Protein AF-A0A0A9EU16-F1 (afdb_monomer)

Sequence (80 aa):
MSNNLVALSGSCPNCGEQVFAFVKTDKSIRASHRAECHVCECLLEYRTKIEKSLSGPRRNWVYGRVYLLKQGHPRKRKWI

Solvent-accessible surface area (backbone atoms only — not comparable to full-atom values): 5259 Å² total; per-residue (Å²): 135,82,86,45,67,45,78,46,78,49,51,38,82,85,81,60,49,81,42,76,47,80,44,58,75,83,60,68,76,74,67,66,44,73,50,61,41,92,86,78,65,45,43,32,37,37,43,52,46,71,47,72,56,91,86,58,82,93,48,69,47,76,50,69,50,69,39,74,49,80,72,72,73,78,73,76,79,75,79,128

Secondary structure (DSSP, 8-state):
----EEEEEEE-TTT--EEEEEEESSS-TT-PEEEE-TTT--EEEEEEEEEE-SSSSSPEEEEEEEEE------------

Foldseek 3Di:
DDPQWDKAWDADPPPRDIDIDIDGLVDDQPDWDWDADPPPRFIKTWRKGWDFDPPDDGDIDIHTDIDTDPPPPPPPPPDD

Structure (mmCIF, N/CA/C/O backbone):
data_AF-A0A0A9EU16-F1
#
_entry.id   AF-A0A0A9EU16-F1
#
loop_
_atom_site.group_PDB
_atom_site.id
_atom_site.type_symbol
_atom_site.label_atom_id
_atom_site.label_alt_id
_atom_site.label_comp_id
_atom_site.label_asym_id
_atom_site.label_entity_id
_atom_site.label_seq_id
_atom_site.pdbx_PDB_ins_code
_atom_site.Cartn_x
_atom_site.Cartn_y
_atom_site.Cartn_z
_atom_site.occupancy
_atom_site.B_iso_or_equiv
_atom_site.auth_seq_id
_atom_site.auth_comp_id
_atom_site.auth_asym_id
_atom_site.auth_atom_id
_atom_site.pdbx_PDB_model_num
ATOM 1 N N . MET A 1 1 ? 3.675 -4.171 -25.424 1.00 40.03 1 MET A N 1
ATOM 2 C CA . MET A 1 1 ? 2.970 -4.176 -24.122 1.00 40.03 1 MET A CA 1
ATOM 3 C C . MET A 1 1 ? 3.993 -4.444 -23.028 1.00 40.03 1 MET A C 1
ATOM 5 O O . MET A 1 1 ? 4.443 -5.571 -22.900 1.00 40.03 1 MET A O 1
ATOM 9 N N . SER A 1 2 ? 4.468 -3.421 -22.317 1.00 54.56 2 SER A N 1
ATOM 10 C CA . SER A 1 2 ? 5.456 -3.614 -21.246 1.00 54.56 2 SER A CA 1
ATOM 11 C C . SER A 1 2 ? 4.745 -3.869 -19.915 1.00 54.56 2 SER A C 1
ATOM 13 O O . SER A 1 2 ? 4.131 -2.956 -19.358 1.00 54.56 2 SER A O 1
ATOM 15 N N . ASN A 1 3 ? 4.831 -5.102 -19.409 1.00 66.06 3 ASN A N 1
ATOM 16 C CA . ASN A 1 3 ? 4.369 -5.484 -18.071 1.00 66.06 3 ASN A CA 1
ATOM 17 C C . ASN A 1 3 ? 5.316 -4.909 -17.005 1.00 66.06 3 ASN A C 1
ATOM 19 O O . ASN A 1 3 ? 6.148 -5.609 -16.441 1.00 66.06 3 ASN A O 1
ATOM 23 N N . ASN A 1 4 ? 5.200 -3.605 -16.753 1.00 76.12 4 ASN A N 1
ATOM 24 C CA . ASN A 1 4 ? 6.013 -2.871 -15.777 1.00 76.12 4 A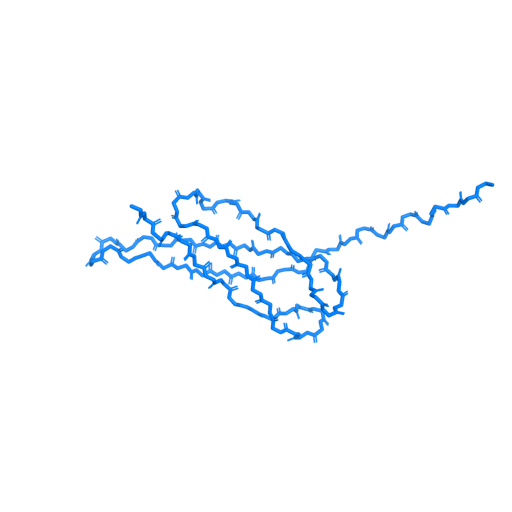SN A CA 1
ATOM 25 C C . ASN A 1 4 ? 5.375 -2.838 -14.379 1.00 76.12 4 ASN A C 1
ATOM 27 O O . ASN A 1 4 ? 5.811 -2.052 -13.539 1.00 76.12 4 ASN A O 1
ATOM 31 N N . LEU A 1 5 ? 4.321 -3.623 -14.145 1.00 83.31 5 LEU A N 1
ATOM 32 C CA . LEU A 1 5 ? 3.587 -3.667 -12.885 1.00 83.31 5 LEU A CA 1
ATOM 33 C C . LEU A 1 5 ? 4.209 -4.716 -11.961 1.00 83.31 5 LEU A C 1
ATOM 35 O O . LEU A 1 5 ? 4.383 -5.862 -12.365 1.00 83.31 5 LEU A O 1
ATOM 39 N N . VAL A 1 6 ? 4.512 -4.333 -10.725 1.00 82.69 6 VAL A N 1
ATOM 40 C CA . VAL A 1 6 ? 5.015 -5.247 -9.693 1.00 82.69 6 VAL A CA 1
ATOM 41 C C . VAL A 1 6 ? 4.152 -5.157 -8.443 1.00 82.69 6 VAL A C 1
ATOM 43 O O . VAL A 1 6 ? 3.635 -4.086 -8.123 1.00 82.69 6 VAL A O 1
ATOM 46 N N . ALA A 1 7 ? 4.007 -6.275 -7.735 1.00 86.81 7 ALA A N 1
ATOM 47 C CA . ALA A 1 7 ? 3.353 -6.316 -6.435 1.00 86.81 7 ALA A CA 1
ATOM 48 C C . ALA A 1 7 ? 4.394 -6.135 -5.324 1.00 86.81 7 ALA A C 1
ATOM 50 O O . ALA A 1 7 ? 5.365 -6.885 -5.242 1.00 86.81 7 ALA A O 1
ATOM 51 N N . LEU A 1 8 ? 4.183 -5.145 -4.463 1.00 86.06 8 LEU A N 1
ATOM 52 C CA . LEU A 1 8 ? 4.896 -4.989 -3.202 1.00 86.06 8 LEU A CA 1
ATOM 53 C C . LEU A 1 8 ? 4.070 -5.608 -2.090 1.00 86.06 8 LEU A C 1
ATOM 55 O O . LEU A 1 8 ? 2.971 -5.134 -1.814 1.00 86.06 8 LEU A O 1
ATOM 59 N N . SER A 1 9 ? 4.619 -6.635 -1.452 1.00 89.69 9 SER A N 1
ATOM 60 C CA . SER A 1 9 ? 4.051 -7.265 -0.264 1.00 89.69 9 SER A CA 1
ATOM 61 C C . SER A 1 9 ? 4.618 -6.648 1.012 1.00 89.69 9 SER A C 1
ATOM 63 O O . SER A 1 9 ? 5.806 -6.326 1.086 1.00 89.69 9 SER A O 1
ATOM 65 N N . GLY A 1 10 ? 3.793 -6.557 2.046 1.00 91.31 10 GLY A N 1
ATOM 66 C CA . GLY A 1 10 ? 4.212 -6.218 3.400 1.00 91.31 10 GLY A CA 1
ATOM 67 C C . GLY A 1 10 ? 3.165 -6.641 4.422 1.00 91.31 10 GLY A C 1
ATOM 68 O O . GLY A 1 10 ? 2.183 -7.296 4.078 1.00 91.31 10 GLY A O 1
ATOM 69 N N . SER A 1 11 ? 3.369 -6.239 5.672 1.00 94.75 11 SER A N 1
ATOM 70 C CA . SER A 1 11 ? 2.401 -6.440 6.752 1.00 94.75 11 SER A CA 1
ATOM 71 C C . SER A 1 11 ? 1.807 -5.104 7.176 1.00 94.75 11 SER A C 1
ATOM 73 O O . SER A 1 11 ? 2.514 -4.095 7.247 1.00 94.75 11 SER A O 1
ATOM 75 N N . CYS A 1 12 ? 0.510 -5.097 7.471 1.00 94.25 12 CYS A N 1
ATOM 76 C CA . CYS A 1 12 ? -0.182 -3.964 8.057 1.00 94.25 12 CYS A CA 1
ATOM 77 C C . CYS A 1 12 ? 0.473 -3.610 9.402 1.00 94.25 12 CYS A C 1
ATOM 79 O O . CYS A 1 12 ? 0.442 -4.435 10.317 1.00 94.25 12 CYS A O 1
ATOM 81 N N . PRO A 1 13 ? 1.009 -2.387 9.584 1.00 94.56 13 PRO A N 1
ATOM 82 C CA . PRO A 1 13 ? 1.640 -2.001 10.848 1.00 94.56 13 PRO A CA 1
ATOM 83 C C . PRO A 1 13 ? 0.668 -1.910 12.035 1.00 94.56 13 PRO A C 1
ATOM 85 O O . PRO A 1 13 ? 1.117 -1.718 13.159 1.00 94.56 13 PRO A O 1
ATOM 88 N N . ASN A 1 14 ? -0.645 -1.992 11.787 1.00 94.25 14 ASN A N 1
ATOM 89 C CA . ASN A 1 14 ? -1.681 -1.928 12.817 1.00 94.25 14 ASN A CA 1
ATOM 90 C C . ASN A 1 14 ? -2.151 -3.319 13.280 1.00 94.25 14 ASN A C 1
ATOM 92 O O . ASN A 1 14 ? -2.174 -3.577 14.475 1.00 94.25 14 ASN A O 1
ATOM 96 N N . CYS A 1 15 ? -2.530 -4.209 12.354 1.00 95.25 15 CYS A N 1
ATOM 97 C CA . CYS A 1 15 ? -3.116 -5.518 12.688 1.00 95.25 15 CYS A CA 1
ATOM 98 C C . CYS A 1 15 ? -2.254 -6.728 12.292 1.00 95.25 15 CYS A C 1
ATOM 100 O O . CYS A 1 15 ? -2.632 -7.855 12.586 1.00 95.25 15 CYS A O 1
ATOM 102 N N . GLY A 1 16 ? -1.121 -6.523 11.614 1.00 95.06 16 GLY A N 1
ATOM 103 C CA . GLY A 1 16 ? -0.223 -7.600 11.181 1.00 95.06 16 GLY A CA 1
ATOM 104 C C . GLY A 1 16 ? -0.626 -8.317 9.887 1.00 95.06 16 GLY A C 1
ATOM 105 O O . GLY A 1 16 ? 0.201 -9.040 9.335 1.00 95.06 16 GLY A O 1
ATOM 106 N N . GLU A 1 17 ? -1.833 -8.074 9.368 1.00 96.44 17 GLU A N 1
ATOM 107 C CA . GLU A 1 17 ? -2.348 -8.709 8.146 1.00 96.44 17 GLU A CA 1
ATOM 108 C C . GLU A 1 17 ? -1.447 -8.483 6.924 1.00 96.44 17 GLU A C 1
ATOM 110 O O . GLU A 1 17 ? -0.847 -7.411 6.778 1.00 96.44 17 GLU A O 1
ATOM 115 N N . GLN A 1 18 ? -1.381 -9.459 6.015 1.00 94.88 18 GLN A N 1
ATOM 116 C CA . GLN A 1 18 ? -0.625 -9.309 4.779 1.00 94.88 18 GLN A CA 1
ATOM 117 C C . GLN A 1 18 ? -1.336 -8.352 3.815 1.00 94.88 18 GLN A C 1
ATOM 119 O O . GLN A 1 18 ? -2.530 -8.449 3.540 1.00 94.88 18 GLN A O 1
ATOM 124 N N . VAL A 1 19 ? -0.581 -7.396 3.282 1.00 92.75 19 VAL A N 1
ATOM 125 C CA . VAL A 1 19 ? -1.108 -6.343 2.415 1.00 92.75 19 VAL A CA 1
ATOM 126 C C . VAL A 1 19 ? -0.226 -6.155 1.183 1.00 92.75 19 VAL A C 1
ATOM 128 O O . VAL A 1 19 ? 0.989 -6.375 1.229 1.00 92.75 19 VAL A O 1
ATOM 131 N N . PHE A 1 20 ? -0.845 -5.747 0.073 1.00 89.62 20 PHE A N 1
ATOM 132 C CA . PHE A 1 20 ? -0.182 -5.612 -1.222 1.00 89.62 20 PHE A CA 1
ATOM 133 C C . PHE A 1 20 ? -0.474 -4.264 -1.883 1.00 89.62 20 PHE A C 1
ATOM 135 O O . PHE A 1 20 ? -1.584 -3.740 -1.790 1.00 89.62 20 PHE A O 1
ATOM 142 N N . ALA A 1 21 ? 0.503 -3.738 -2.622 1.00 86.19 21 ALA A N 1
ATOM 143 C CA . ALA A 1 21 ? 0.312 -2.612 -3.531 1.00 86.19 21 ALA A CA 1
ATOM 144 C C . ALA A 1 21 ? 0.932 -2.899 -4.897 1.00 86.19 21 ALA A C 1
ATOM 146 O O . ALA A 1 21 ? 2.063 -3.377 -4.991 1.00 86.19 21 ALA A O 1
ATOM 147 N N . PHE A 1 22 ? 0.211 -2.559 -5.962 1.00 84.81 22 PHE A N 1
ATOM 148 C CA . PHE A 1 22 ? 0.703 -2.699 -7.327 1.00 84.81 22 PHE A CA 1
ATOM 149 C C . PHE A 1 22 ? 1.324 -1.387 -7.794 1.00 84.81 22 PHE A C 1
ATOM 151 O O . PHE A 1 22 ? 0.640 -0.369 -7.900 1.00 84.81 22 PHE A O 1
ATOM 158 N N . VAL A 1 23 ? 2.622 -1.399 -8.092 1.00 79.50 23 VAL A N 1
ATOM 159 C CA . VAL A 1 23 ? 3.352 -0.206 -8.533 1.00 79.50 23 VAL A CA 1
ATOM 160 C C . VAL A 1 23 ? 3.921 -0.385 -9.926 1.00 79.50 23 VAL A C 1
ATOM 162 O O . VAL A 1 23 ? 4.366 -1.468 -10.308 1.00 79.50 23 VAL A O 1
ATOM 165 N N . LYS A 1 24 ? 3.886 0.691 -10.712 1.00 79.44 24 LYS A N 1
ATOM 166 C CA . LYS A 1 24 ? 4.478 0.711 -12.048 1.00 79.44 24 LYS A CA 1
ATOM 167 C C . LYS A 1 24 ? 5.937 1.142 -11.952 1.00 79.44 24 LYS A C 1
ATOM 169 O O . LYS A 1 24 ? 6.247 2.137 -11.309 1.00 79.44 24 LYS A O 1
ATOM 174 N N . THR A 1 25 ? 6.822 0.405 -12.611 1.00 74.88 25 THR A N 1
ATOM 175 C CA . THR A 1 25 ?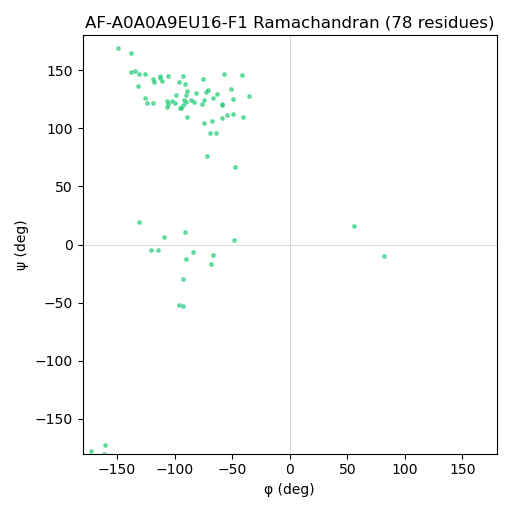 8.277 0.635 -12.584 1.00 74.88 25 THR A CA 1
ATOM 176 C C . THR A 1 25 ? 8.764 1.697 -13.575 1.00 74.88 25 THR A C 1
ATOM 178 O O . THR A 1 25 ? 9.940 2.060 -13.565 1.00 74.88 25 THR A O 1
ATOM 181 N N . ASP A 1 26 ? 7.870 2.204 -14.430 1.00 68.88 26 ASP A N 1
ATOM 182 C CA . ASP A 1 26 ? 8.145 3.216 -15.457 1.00 68.88 26 ASP A CA 1
ATOM 183 C C . ASP A 1 26 ? 7.890 4.655 -14.989 1.00 68.88 26 ASP A C 1
ATOM 185 O O . ASP A 1 26 ? 8.555 5.584 -15.453 1.00 68.88 26 ASP A O 1
ATOM 189 N N . LYS A 1 27 ? 6.953 4.848 -14.058 1.00 58.84 27 LYS A N 1
ATOM 190 C CA . LYS A 1 27 ? 6.620 6.149 -13.481 1.00 58.84 27 LYS A CA 1
ATOM 191 C C . LYS A 1 27 ? 7.454 6.397 -12.225 1.00 58.84 27 LYS A C 1
ATOM 193 O O . LYS A 1 27 ? 7.723 5.507 -11.430 1.00 58.84 27 LYS A O 1
ATOM 198 N N . SER A 1 28 ? 7.924 7.634 -12.133 1.00 52.19 28 SER A N 1
ATOM 199 C CA . SER A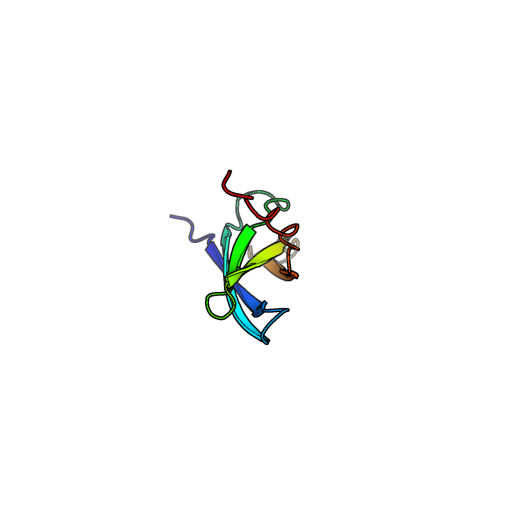 1 28 ? 8.948 8.147 -11.227 1.00 52.19 28 SER A CA 1
ATOM 200 C C . SER A 1 28 ? 8.885 7.649 -9.773 1.00 52.19 28 SER A C 1
ATOM 202 O O . SER A 1 28 ? 7.828 7.510 -9.163 1.00 52.19 28 SER A O 1
ATOM 204 N N . ILE A 1 29 ? 10.092 7.516 -9.212 1.00 54.81 29 ILE A N 1
ATOM 205 C CA . ILE A 1 29 ? 10.555 7.113 -7.864 1.00 54.81 29 ILE A CA 1
ATOM 206 C C . ILE A 1 29 ? 9.843 7.810 -6.671 1.00 54.81 29 ILE A C 1
ATOM 208 O O . ILE A 1 29 ? 10.212 7.614 -5.520 1.00 54.81 29 ILE A O 1
ATOM 212 N N . ARG A 1 30 ? 8.832 8.655 -6.906 1.00 58.25 30 ARG A N 1
ATOM 213 C CA . ARG A 1 30 ? 8.226 9.530 -5.888 1.00 58.25 30 ARG A CA 1
ATOM 214 C C . ARG A 1 30 ? 6.736 9.311 -5.643 1.00 58.25 30 ARG A C 1
ATOM 216 O O . ARG A 1 30 ? 6.193 9.961 -4.755 1.00 58.25 30 ARG A O 1
ATOM 223 N N . ALA A 1 31 ? 6.065 8.444 -6.397 1.00 64.25 31 ALA A N 1
ATOM 224 C CA . ALA A 1 31 ? 4.648 8.195 -6.162 1.00 64.25 31 ALA A CA 1
ATOM 225 C C . ALA A 1 31 ? 4.473 7.327 -4.905 1.00 64.25 31 ALA A C 1
ATOM 227 O O . ALA A 1 31 ? 4.743 6.125 -4.931 1.00 64.25 31 ALA A O 1
ATOM 228 N N . SER A 1 32 ? 4.043 7.937 -3.796 1.00 78.31 32 SER A N 1
ATOM 229 C CA . SER A 1 32 ? 3.521 7.169 -2.670 1.00 78.31 32 SER A CA 1
ATOM 230 C C . SER A 1 32 ? 2.160 6.594 -3.058 1.00 78.31 32 SER A C 1
ATOM 232 O O . SER A 1 32 ? 1.323 7.282 -3.644 1.00 78.31 32 SER A O 1
ATOM 234 N N . HIS A 1 33 ? 1.957 5.305 -2.794 1.00 85.62 33 HIS A N 1
ATOM 235 C CA . HIS A 1 33 ? 0.699 4.635 -3.105 1.00 85.62 33 HIS A CA 1
ATOM 236 C C . HIS A 1 33 ? -0.105 4.486 -1.821 1.00 85.62 33 HIS A C 1
ATOM 238 O O . HIS A 1 33 ? 0.383 3.908 -0.852 1.00 85.62 33 HIS A O 1
ATOM 244 N N . ARG A 1 34 ? -1.330 5.009 -1.796 1.00 88.62 34 ARG A N 1
ATOM 245 C CA . ARG A 1 34 ? -2.226 4.867 -0.646 1.00 88.62 34 ARG A CA 1
ATOM 246 C C . ARG A 1 34 ? -3.176 3.701 -0.862 1.00 88.62 34 ARG A C 1
ATOM 248 O O . ARG A 1 34 ? -3.653 3.500 -1.974 1.00 88.62 34 ARG A O 1
ATOM 255 N N . ALA A 1 35 ? -3.421 2.941 0.190 1.00 88.38 35 ALA A N 1
ATOM 256 C CA . ALA A 1 35 ? -4.444 1.903 0.218 1.00 88.38 35 ALA A CA 1
ATOM 257 C C . ALA A 1 35 ? -4.985 1.773 1.641 1.00 88.38 35 ALA A C 1
ATOM 259 O O . ALA A 1 35 ? -4.398 2.315 2.574 1.00 88.38 35 ALA A O 1
ATOM 260 N N . GLU A 1 36 ? -6.070 1.039 1.816 1.00 90.56 36 GLU A N 1
ATOM 261 C CA . GL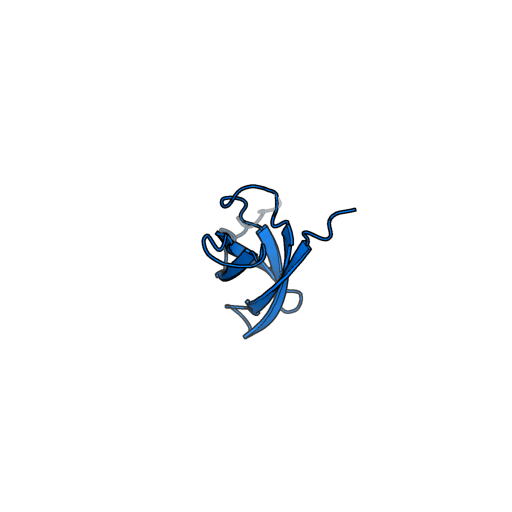U A 1 36 ? -6.608 0.712 3.134 1.00 90.56 36 GLU A CA 1
ATOM 262 C C . GLU A 1 36 ? -6.296 -0.748 3.462 1.00 90.56 36 GLU A C 1
ATOM 264 O O . GLU A 1 36 ? -6.243 -1.604 2.574 1.00 90.56 36 GLU A O 1
ATOM 269 N N . CYS A 1 37 ? -6.039 -1.043 4.736 1.00 92.25 37 CYS A N 1
ATOM 270 C CA . CYS A 1 37 ? -5.982 -2.429 5.180 1.00 92.25 37 CYS A CA 1
ATOM 271 C C . CYS A 1 37 ? -7.381 -3.040 5.071 1.00 92.25 37 CYS A C 1
ATOM 273 O O . CYS A 1 37 ? -8.316 -2.520 5.663 1.00 92.25 37 CYS A O 1
ATOM 275 N N . HIS A 1 38 ? -7.528 -4.166 4.380 1.00 92.75 38 HIS A N 1
ATOM 276 C CA . HIS A 1 38 ? -8.837 -4.803 4.214 1.00 92.75 38 HIS A CA 1
ATOM 277 C C . HIS A 1 38 ? -9.412 -5.393 5.517 1.00 92.75 38 HIS A C 1
ATOM 279 O O . HIS A 1 38 ? -10.600 -5.683 5.569 1.00 92.75 38 HIS A O 1
ATOM 285 N N . VAL A 1 39 ? -8.581 -5.585 6.552 1.00 94.12 39 VAL A N 1
ATOM 286 C CA . VAL A 1 39 ? -9.015 -6.117 7.857 1.00 94.12 39 VAL A CA 1
ATOM 287 C C . VAL A 1 39 ? -9.377 -5.007 8.834 1.00 94.12 39 VAL A C 1
ATOM 289 O O . VAL A 1 39 ? -10.440 -5.046 9.436 1.00 94.12 39 VAL A O 1
ATOM 292 N N . CYS A 1 40 ? -8.482 -4.038 9.044 1.00 94.00 40 CYS A N 1
ATOM 293 C CA . CYS A 1 40 ? -8.683 -3.000 10.060 1.00 94.00 40 CYS A CA 1
ATOM 294 C C . CYS A 1 40 ? -8.974 -1.612 9.482 1.00 94.00 40 CYS A C 1
ATOM 296 O O . CYS A 1 40 ? -8.941 -0.639 10.231 1.00 94.00 40 CYS A O 1
ATOM 298 N N . GLU A 1 41 ? -9.151 -1.511 8.162 1.00 92.94 41 GLU A N 1
ATOM 299 C CA . GLU A 1 41 ? -9.553 -0.300 7.424 1.00 92.94 41 GLU A CA 1
ATOM 300 C C . GLU A 1 41 ? -8.637 0.914 7.647 1.00 92.94 41 GLU A C 1
ATOM 302 O O . GLU A 1 41 ? -8.966 2.059 7.338 1.00 92.94 41 GLU A O 1
ATOM 307 N N . CYS A 1 42 ? -7.435 0.684 8.183 1.00 90.69 42 CYS A N 1
ATOM 308 C CA . CYS A 1 42 ? -6.500 1.757 8.452 1.00 90.69 42 CYS A CA 1
ATOM 309 C C . CYS A 1 42 ? -5.868 2.235 7.145 1.00 90.69 42 CYS A C 1
ATOM 311 O O . CYS A 1 42 ? -5.562 1.444 6.248 1.00 90.69 42 CYS A O 1
ATOM 313 N N . LEU A 1 43 ? -5.650 3.544 7.046 1.00 92.88 43 LEU A N 1
ATOM 314 C CA . LEU A 1 43 ? -5.026 4.124 5.870 1.00 92.88 43 LEU A CA 1
ATOM 315 C C . LEU A 1 43 ? -3.526 3.807 5.876 1.00 92.88 43 LEU A C 1
ATOM 317 O O . LEU A 1 43 ? -2.805 4.135 6.819 1.00 92.88 43 LEU A O 1
ATOM 321 N N . LEU A 1 44 ? -3.052 3.193 4.802 1.00 92.50 44 LEU A N 1
ATOM 322 C CA . LEU A 1 44 ? -1.670 2.791 4.597 1.00 92.50 44 LEU A CA 1
ATOM 323 C C . LEU A 1 44 ? -1.035 3.601 3.466 1.00 92.50 44 LEU A C 1
ATOM 325 O O . LEU A 1 44 ? -1.671 3.913 2.459 1.00 92.50 44 LEU A O 1
ATOM 329 N N . GLU A 1 45 ? 0.251 3.902 3.611 1.00 92.44 45 GLU A N 1
ATOM 330 C CA . GLU A 1 45 ? 1.087 4.477 2.563 1.00 92.44 45 GLU A CA 1
ATOM 331 C C . GLU A 1 45 ? 2.246 3.537 2.235 1.00 92.44 45 GLU A C 1
ATOM 333 O O . GLU A 1 45 ? 3.081 3.224 3.082 1.00 92.44 45 GLU A O 1
ATOM 338 N N . TYR A 1 46 ? 2.325 3.123 0.977 1.00 90.31 46 TYR A N 1
ATOM 339 C CA . TYR A 1 46 ? 3.433 2.363 0.426 1.00 90.31 46 TYR A CA 1
ATOM 340 C C . TYR A 1 46 ? 4.426 3.339 -0.185 1.00 90.31 46 TYR A C 1
ATOM 342 O O . TYR A 1 46 ? 4.103 4.083 -1.118 1.00 90.31 46 TYR A O 1
ATOM 350 N N . ARG A 1 47 ? 5.657 3.321 0.325 1.00 87.94 47 ARG A N 1
ATOM 351 C CA . ARG A 1 47 ? 6.769 4.069 -0.265 1.00 87.94 47 ARG A CA 1
ATOM 352 C C . ARG A 1 47 ? 7.700 3.104 -0.955 1.00 87.94 47 ARG A C 1
ATOM 354 O O . ARG A 1 47 ? 8.194 2.166 -0.333 1.00 87.94 47 ARG A O 1
ATOM 361 N N . THR A 1 48 ? 7.924 3.355 -2.236 1.00 86.00 48 THR A N 1
ATOM 362 C CA . THR A 1 48 ? 8.687 2.470 -3.109 1.00 86.00 48 THR A CA 1
ATOM 363 C C . THR A 1 48 ? 9.979 3.144 -3.529 1.00 86.00 48 THR A C 1
ATOM 365 O O . THR A 1 48 ? 10.027 4.357 -3.732 1.00 86.00 48 THR A O 1
ATOM 368 N N . LYS A 1 49 ? 11.042 2.357 -3.637 1.00 84.12 49 LYS A N 1
ATOM 369 C CA . LYS A 1 49 ? 12.310 2.760 -4.224 1.00 84.12 49 LYS A CA 1
ATOM 370 C C . LYS A 1 49 ? 12.639 1.756 -5.319 1.00 84.12 49 LYS A C 1
ATOM 372 O O . LYS A 1 49 ? 12.617 0.544 -5.106 1.00 84.12 49 LYS A O 1
ATOM 377 N N . ILE A 1 50 ? 12.876 2.297 -6.509 1.00 80.06 50 ILE A N 1
ATOM 378 C CA . ILE A 1 50 ? 13.232 1.530 -7.697 1.00 80.06 50 ILE A CA 1
ATOM 379 C C . ILE A 1 50 ? 14.720 1.744 -7.942 1.00 80.06 50 ILE A C 1
ATOM 381 O O . ILE A 1 50 ? 15.157 2.878 -8.146 1.00 80.06 50 ILE A O 1
ATOM 385 N N . GLU A 1 51 ? 15.485 0.663 -7.950 1.00 80.56 51 GLU A N 1
ATOM 386 C CA . GLU A 1 51 ? 16.889 0.661 -8.342 1.00 80.56 51 GLU A CA 1
ATOM 387 C C . GLU A 1 51 ? 17.042 0.003 -9.708 1.00 80.56 51 GLU A C 1
ATOM 389 O O . GLU A 1 51 ? 16.717 -1.168 -9.911 1.00 80.56 51 GLU A O 1
ATOM 394 N N . LYS A 1 52 ? 17.535 0.781 -10.672 1.00 75.94 52 LYS A N 1
ATOM 395 C CA . LYS A 1 52 ? 17.881 0.273 -11.997 1.00 75.94 52 LYS A CA 1
ATOM 396 C C . LYS A 1 52 ? 19.282 -0.324 -11.921 1.00 75.94 52 LYS A C 1
ATOM 398 O O . LYS A 1 52 ? 20.217 0.381 -11.548 1.00 75.94 52 LYS A O 1
ATOM 403 N N . SER A 1 53 ? 19.432 -1.601 -12.268 1.00 70.12 53 SER A N 1
ATOM 404 C CA . SER A 1 53 ? 20.762 -2.203 -12.390 1.00 70.12 53 SER A CA 1
ATOM 405 C C . SER A 1 53 ? 21.550 -1.513 -13.510 1.00 70.12 53 SER A C 1
ATOM 407 O O . SER A 1 53 ? 21.037 -1.354 -14.618 1.00 70.12 53 SER A O 1
ATOM 409 N N . LEU A 1 54 ? 22.786 -1.097 -13.215 1.00 65.56 54 LEU A N 1
ATOM 410 C CA . LEU A 1 54 ? 23.703 -0.489 -14.187 1.00 65.56 54 LEU A CA 1
ATOM 411 C C . LEU A 1 54 ? 24.583 -1.526 -14.913 1.00 65.56 54 LEU A C 1
ATOM 413 O O . LEU A 1 54 ? 25.216 -1.181 -15.905 1.00 65.56 54 LEU A O 1
ATOM 417 N N . SER A 1 55 ? 24.632 -2.779 -14.444 1.00 65.38 55 SER A N 1
ATOM 418 C CA . SER A 1 55 ? 25.667 -3.759 -14.824 1.00 65.38 55 SER A CA 1
ATOM 419 C C . SER A 1 55 ? 25.149 -5.146 -15.247 1.00 65.38 55 SER A C 1
ATOM 421 O O . SER A 1 55 ? 25.914 -6.106 -15.273 1.00 65.38 55 SER A O 1
ATOM 423 N N . GLY A 1 56 ? 23.875 -5.295 -15.622 1.00 61.66 56 GLY A N 1
ATOM 424 C CA . GLY A 1 56 ? 23.323 -6.589 -16.047 1.00 61.66 56 GLY A CA 1
ATOM 425 C C . GLY A 1 56 ? 22.018 -6.475 -16.842 1.00 61.66 56 GLY A C 1
ATOM 426 O O . GLY A 1 56 ? 21.547 -5.357 -17.070 1.00 61.66 56 GLY A O 1
ATOM 427 N N . PRO A 1 57 ? 21.415 -7.604 -17.285 1.00 58.88 57 PRO A N 1
ATOM 428 C CA . PRO A 1 57 ? 20.163 -7.587 -18.046 1.00 58.88 57 PRO A CA 1
ATOM 429 C C . PRO A 1 57 ? 19.133 -6.748 -17.294 1.00 58.88 57 PRO A C 1
ATOM 431 O O . PRO A 1 57 ? 19.026 -6.908 -16.082 1.00 58.88 57 PRO A O 1
ATOM 434 N N . ARG A 1 58 ? 18.434 -5.854 -18.012 1.00 69.00 58 ARG A N 1
ATOM 435 C CA . ARG A 1 58 ? 17.559 -4.753 -17.542 1.00 69.00 58 ARG A CA 1
ATOM 436 C C . ARG A 1 58 ? 16.543 -5.141 -16.447 1.00 69.00 58 ARG A C 1
ATOM 438 O O . ARG A 1 58 ? 15.336 -5.128 -16.673 1.00 69.00 58 ARG A O 1
ATOM 445 N N . ARG A 1 59 ? 17.015 -5.489 -15.256 1.00 71.19 59 ARG A N 1
ATOM 446 C CA . ARG A 1 59 ? 16.210 -5.860 -14.096 1.00 71.19 59 ARG A CA 1
ATOM 447 C C . ARG A 1 59 ? 16.130 -4.643 -13.189 1.00 71.19 59 ARG A C 1
ATOM 449 O O . ARG A 1 59 ? 17.149 -4.092 -12.770 1.00 71.19 59 ARG A O 1
ATOM 456 N N . ASN A 1 60 ? 14.901 -4.217 -12.932 1.00 76.31 60 ASN A N 1
ATOM 457 C CA . ASN A 1 60 ? 14.604 -3.182 -11.957 1.00 76.31 60 ASN A CA 1
ATOM 458 C C . ASN A 1 60 ? 14.369 -3.872 -10.617 1.00 76.31 60 ASN A C 1
ATOM 460 O O . ASN A 1 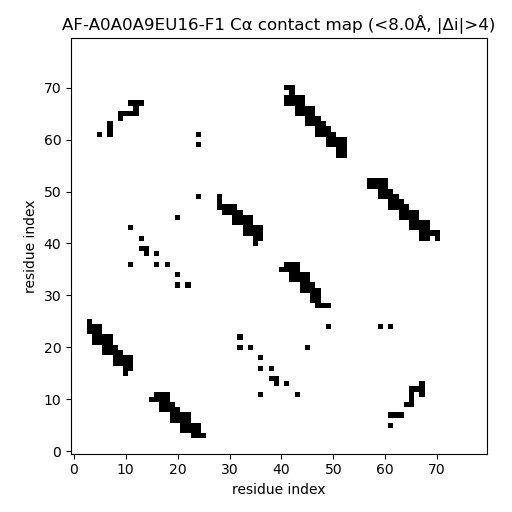60 ? 13.487 -4.723 -10.509 1.00 76.31 60 ASN A O 1
ATOM 464 N N . TRP A 1 61 ? 15.144 -3.500 -9.609 1.00 80.75 61 TRP A N 1
ATOM 465 C CA . TRP A 1 61 ? 14.860 -3.875 -8.236 1.00 80.75 61 TRP A CA 1
ATOM 466 C C . TRP A 1 61 ? 13.819 -2.918 -7.686 1.00 80.75 61 TRP A C 1
ATOM 468 O O . TRP A 1 61 ? 13.952 -1.703 -7.819 1.00 80.75 61 TRP A O 1
ATOM 478 N N . VAL A 1 62 ? 12.772 -3.468 -7.083 1.00 81.19 62 VAL A N 1
ATOM 479 C CA . VAL A 1 62 ? 11.728 -2.681 -6.436 1.00 81.19 62 VAL A CA 1
ATOM 480 C C . VAL A 1 62 ? 11.635 -3.148 -5.005 1.00 81.19 62 VAL A C 1
ATOM 482 O O . VAL A 1 62 ? 11.402 -4.322 -4.737 1.00 81.19 62 VAL A O 1
ATOM 485 N N . TYR A 1 63 ? 11.824 -2.218 -4.089 1.00 85.38 63 TYR A N 1
ATOM 486 C CA . TYR A 1 63 ? 11.674 -2.463 -2.668 1.00 85.38 63 TYR A CA 1
ATOM 487 C C . TYR A 1 63 ? 10.943 -1.289 -2.034 1.00 85.38 63 TYR A C 1
ATOM 489 O O . TYR A 1 63 ? 10.777 -0.227 -2.639 1.00 85.38 63 TYR A O 1
ATOM 497 N N . GLY A 1 64 ? 10.449 -1.473 -0.818 1.00 87.31 64 GLY A N 1
ATOM 498 C CA . GLY A 1 64 ? 9.629 -0.457 -0.188 1.00 87.31 64 GLY A CA 1
ATOM 499 C C . GLY A 1 64 ? 9.302 -0.757 1.258 1.00 87.31 64 GLY A C 1
ATOM 500 O O . GLY A 1 64 ? 9.764 -1.742 1.831 1.00 87.31 64 GLY A O 1
ATOM 501 N N . ARG A 1 65 ? 8.515 0.137 1.849 1.00 89.81 65 ARG A N 1
ATOM 502 C CA . ARG A 1 65 ? 7.979 0.004 3.205 1.00 89.81 65 ARG A CA 1
ATOM 503 C C . ARG A 1 65 ? 6.517 0.433 3.227 1.00 89.81 65 ARG A C 1
ATOM 505 O O . ARG A 1 65 ? 6.122 1.327 2.474 1.00 89.81 65 ARG A O 1
ATOM 512 N N . VAL A 1 66 ? 5.751 -0.202 4.109 1.00 92.19 66 VAL A N 1
ATOM 513 C CA . VAL A 1 66 ? 4.353 0.133 4.396 1.00 92.19 66 VAL A CA 1
ATOM 514 C C . VAL A 1 66 ? 4.316 0.974 5.664 1.00 92.1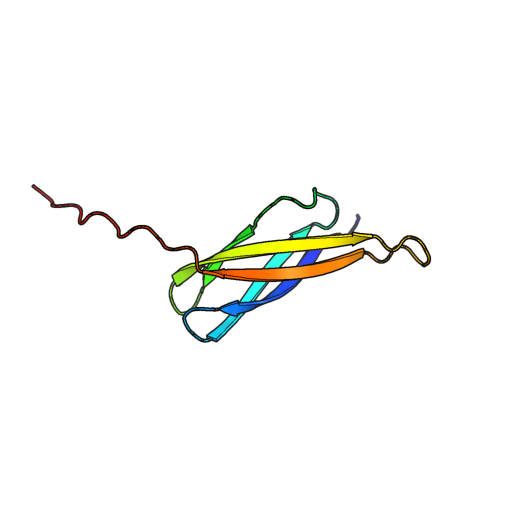9 66 VAL A C 1
ATOM 516 O O . VAL A 1 66 ? 4.902 0.600 6.679 1.00 92.19 66 VAL A O 1
ATOM 519 N N . TYR A 1 67 ? 3.641 2.113 5.604 1.00 92.31 67 TYR A N 1
ATOM 520 C CA . TYR A 1 67 ? 3.482 3.034 6.721 1.00 92.31 67 TYR A CA 1
ATOM 521 C C . TYR A 1 67 ? 2.012 3.164 7.083 1.00 92.31 67 TYR A C 1
ATOM 523 O O . TYR A 1 67 ? 1.162 3.279 6.205 1.00 92.31 67 TYR A O 1
ATOM 531 N N . LEU A 1 68 ? 1.726 3.206 8.380 1.00 93.50 68 LEU A N 1
ATOM 532 C CA . LEU A 1 68 ? 0.418 3.596 8.883 1.00 93.50 68 LEU A CA 1
ATOM 533 C C . LEU A 1 68 ? 0.278 5.118 8.778 1.00 93.50 68 LEU A C 1
ATOM 535 O O . LEU A 1 68 ? 1.060 5.861 9.376 1.00 93.50 68 LEU A O 1
ATOM 539 N N . LEU A 1 69 ? -0.721 5.589 8.039 1.00 90.56 69 LEU A N 1
ATOM 540 C CA . LEU A 1 69 ? -1.109 6.991 8.052 1.00 90.56 69 LEU A CA 1
ATOM 541 C C . LEU A 1 69 ? -2.086 7.215 9.200 1.00 90.56 69 LEU A C 1
ATOM 543 O O . LEU A 1 69 ? -3.142 6.589 9.280 1.00 90.56 69 LEU A O 1
ATOM 547 N N . LYS A 1 70 ? -1.751 8.154 10.086 1.00 77.62 70 LYS A N 1
ATOM 548 C CA . LYS A 1 70 ? -2.709 8.639 11.077 1.00 77.62 70 LYS A CA 1
ATOM 549 C C . LYS A 1 70 ? -3.801 9.390 10.321 1.00 77.62 70 LYS A C 1
ATOM 551 O O . LYS A 1 70 ? -3.569 10.508 9.860 1.00 77.62 70 LYS A O 1
ATOM 556 N N . GLN A 1 71 ? -4.987 8.796 10.194 1.00 65.62 71 GLN A N 1
ATOM 557 C CA . GLN A 1 71 ? -6.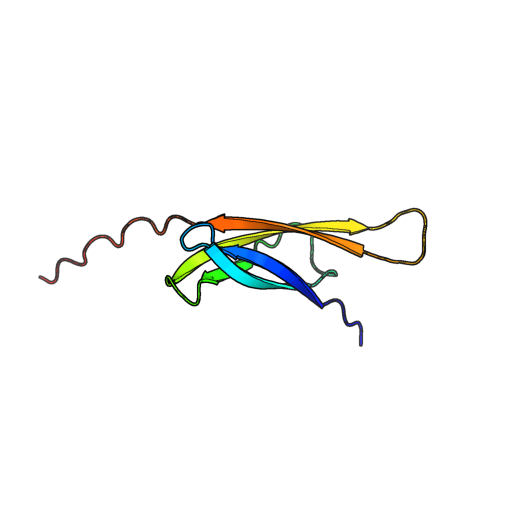188 9.593 9.985 1.00 65.62 71 GLN A CA 1
ATOM 558 C C . GLN A 1 71 ? -6.264 10.518 11.200 1.00 65.62 71 GLN A C 1
ATOM 560 O O . GLN A 1 71 ? -6.443 10.055 12.327 1.00 65.62 71 GLN A O 1
ATOM 565 N N . GLY A 1 72 ? -6.019 11.817 11.003 1.00 55.59 72 GLY A N 1
ATOM 566 C CA . GLY A 1 72 ? -6.353 12.794 12.032 1.00 55.59 72 GLY A CA 1
ATOM 567 C C . GLY A 1 72 ? -7.790 12.506 12.441 1.00 55.59 72 GLY A C 1
ATOM 568 O O . GLY A 1 72 ? -8.6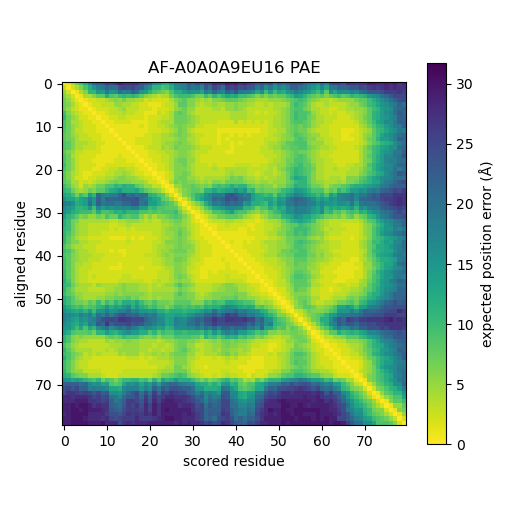28 12.369 11.551 1.00 55.59 72 GLY A O 1
ATOM 569 N N . HIS A 1 73 ? -8.023 12.297 13.743 1.00 52.00 73 HIS A N 1
ATOM 570 C CA . HIS A 1 73 ? -9.323 11.906 14.285 1.00 52.00 73 HIS A CA 1
ATOM 571 C C . HIS A 1 73 ? -10.436 12.588 13.488 1.00 52.00 73 HIS A C 1
ATOM 573 O O . HIS A 1 73 ? -10.367 13.817 13.345 1.00 52.00 73 HIS A O 1
ATOM 579 N N . PRO A 1 74 ? -11.442 11.859 12.967 1.00 50.44 74 PRO A N 1
ATOM 580 C CA . PRO A 1 74 ? -12.597 12.523 12.399 1.00 50.44 74 PRO A CA 1
ATOM 581 C C . PRO A 1 74 ? -13.115 13.435 13.507 1.00 50.44 74 PRO A C 1
ATOM 583 O O . PRO A 1 74 ? -13.532 12.957 14.564 1.00 50.44 74 PRO A O 1
ATOM 586 N N . ARG A 1 75 ? -12.986 14.760 13.326 1.00 52.84 75 ARG A N 1
ATOM 587 C CA . ARG A 1 75 ? -13.638 15.734 14.200 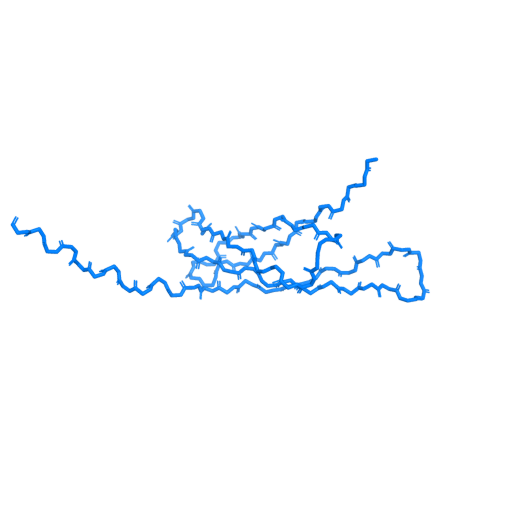1.00 52.84 75 ARG A CA 1
ATOM 588 C C . ARG A 1 75 ? -15.072 15.253 14.267 1.00 52.84 75 ARG A C 1
ATOM 590 O O . ARG A 1 75 ? -15.726 15.234 13.225 1.00 52.84 75 ARG A O 1
ATOM 597 N N . LYS A 1 76 ? -15.500 14.777 15.445 1.00 51.22 76 LYS A N 1
ATOM 598 C CA . LYS A 1 76 ? -16.871 14.337 15.703 1.00 51.22 76 LYS A CA 1
ATOM 599 C C . LYS A 1 76 ? -17.771 15.349 15.007 1.00 51.22 76 LYS A C 1
ATOM 601 O O . LYS A 1 76 ? -17.779 16.514 15.405 1.00 51.22 76 LYS A O 1
ATOM 606 N N . ARG A 1 77 ? -18.440 14.944 13.924 1.00 55.56 77 ARG A N 1
ATOM 607 C CA . ARG A 1 77 ? -19.490 15.760 13.324 1.00 55.56 77 ARG A CA 1
ATOM 608 C C . ARG A 1 77 ? -20.560 15.834 14.402 1.00 55.56 77 ARG A C 1
ATOM 610 O O . ARG A 1 77 ? -21.298 14.879 14.614 1.00 55.56 77 ARG A O 1
ATOM 617 N N . LYS A 1 78 ? -20.527 16.917 15.178 1.00 42.47 78 LYS A N 1
ATOM 618 C CA . LYS A 1 78 ? -21.586 17.281 16.104 1.00 42.47 78 LYS A CA 1
ATOM 619 C C . LYS A 1 78 ? -22.743 17.680 15.202 1.00 42.47 78 LYS A C 1
ATOM 621 O O . LYS A 1 78 ? -22.726 18.769 14.639 1.00 42.47 78 LYS A O 1
ATOM 626 N N . TRP A 1 79 ? -23.648 16.739 14.959 1.00 46.03 79 TRP A N 1
ATOM 627 C CA . TRP A 1 79 ? -24.943 17.064 14.387 1.00 46.03 79 TRP A CA 1
ATOM 628 C C . TRP A 1 79 ? -25.605 18.048 15.356 1.00 46.03 79 TRP A C 1
ATOM 630 O O . TRP A 1 79 ? -25.655 17.785 16.562 1.00 46.03 79 TRP A O 1
ATOM 640 N N . ILE A 1 80 ? -25.921 19.229 14.824 1.00 47.25 80 ILE A N 1
ATOM 641 C CA . ILE A 1 80 ? -26.772 20.243 15.453 1.00 47.25 80 ILE A CA 1
ATOM 642 C C . ILE A 1 80 ? -28.200 19.716 15.423 1.00 47.25 80 ILE A C 1
ATOM 644 O O . ILE A 1 80 ? -28.560 19.129 14.376 1.00 47.25 80 ILE A O 1
#

Radius of gyration: 16.35 Å; Cα contacts (8 Å, |Δi|>4): 136; chains: 1; bounding box: 52×30×40 Å

Organism: Arundo donax (NCBI:txid35708)

InterPro domains:
  IPR039987 PGR5-like protein 1 [PTHR31032] (2-73)

Mean predicted aligned error: 9.46 Å

pLDDT: mean 77.99, std 15.75, range [40.03, 96.44]

Nearest PDB structures (foldseek):
  1lws-assembly1_A  TM=2.201E-01  e=6.328E+00  Saccharomyces cerevisiae